Protein AF-A0A4Y2LP08-F1 (afdb_monomer_lite)

Structure (mmCIF, N/CA/C/O backbone):
data_AF-A0A4Y2LP08-F1
#
_entry.id   AF-A0A4Y2LP08-F1
#
loop_
_atom_site.group_PDB
_atom_site.id
_atom_site.type_symbol
_atom_site.label_atom_id
_atom_site.label_alt_id
_atom_site.label_comp_id
_atom_site.label_asym_id
_atom_site.label_entity_id
_atom_site.label_seq_id
_atom_site.pdbx_PDB_ins_code
_atom_site.Cartn_x
_atom_site.Cartn_y
_atom_site.Cartn_z
_atom_site.occupancy
_atom_site.B_iso_or_equiv
_atom_site.auth_seq_id
_atom_site.auth_comp_id
_atom_site.auth_asym_id
_atom_site.auth_atom_id
_atom_site.pdbx_PDB_model_num
ATOM 1 N N . MET A 1 1 ? 14.427 26.037 18.058 1.00 67.62 1 MET A N 1
ATOM 2 C CA . MET A 1 1 ? 13.953 25.146 16.974 1.00 67.62 1 MET A CA 1
ATOM 3 C C . MET A 1 1 ? 13.851 23.735 17.538 1.00 67.62 1 MET A C 1
ATOM 5 O O . MET A 1 1 ? 14.856 23.240 18.027 1.00 67.62 1 MET A O 1
ATOM 9 N N . GLY A 1 2 ? 12.651 23.149 17.597 1.00 80.88 2 GLY A N 1
ATOM 10 C CA . GLY A 1 2 ? 12.406 21.858 18.260 1.00 80.88 2 GLY A CA 1
ATOM 11 C C . GLY A 1 2 ? 12.434 20.676 17.289 1.00 80.88 2 GLY A C 1
ATOM 12 O O . GLY A 1 2 ? 12.035 20.813 16.135 1.00 80.88 2 GLY A O 1
ATOM 13 N N . LEU A 1 3 ? 12.906 19.518 17.752 1.00 82.44 3 LEU A N 1
ATOM 14 C CA . LEU A 1 3 ? 12.872 18.271 16.985 1.00 82.44 3 LEU A CA 1
ATOM 15 C C . LEU A 1 3 ? 11.457 17.676 17.017 1.00 82.44 3 LEU A C 1
ATOM 17 O O . LEU A 1 3 ? 10.874 17.503 18.086 1.00 82.44 3 LEU A O 1
ATOM 21 N N . CYS A 1 4 ? 10.913 17.324 15.850 1.00 82.50 4 CYS A N 1
ATOM 22 C CA . CYS A 1 4 ? 9.633 16.624 15.748 1.00 82.50 4 CYS A CA 1
ATOM 23 C C . CYS A 1 4 ? 9.852 15.111 15.776 1.00 82.50 4 CYS A C 1
ATOM 25 O O . CYS A 1 4 ? 10.620 14.576 14.971 1.00 82.50 4 CYS A O 1
ATOM 27 N N . SER A 1 5 ? 9.125 14.407 16.643 1.00 83.81 5 SER A N 1
ATOM 28 C CA . SER A 1 5 ? 9.103 12.94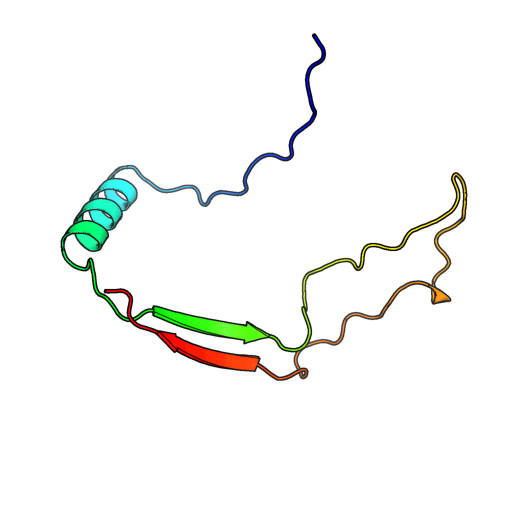5 16.606 1.00 83.81 5 SER A CA 1
ATOM 29 C C . SER A 1 5 ? 8.444 12.454 15.308 1.00 83.81 5 SER A C 1
ATOM 31 O O . SER A 1 5 ? 7.421 12.976 14.860 1.00 83.81 5 SER A O 1
ATOM 33 N N . ARG A 1 6 ? 9.053 11.451 14.666 1.00 85.12 6 ARG A N 1
ATOM 34 C CA . ARG A 1 6 ? 8.520 10.778 13.473 1.00 85.12 6 ARG A CA 1
ATOM 35 C C . ARG A 1 6 ? 8.619 9.272 13.661 1.00 85.12 6 ARG A C 1
ATOM 37 O O . ARG A 1 6 ? 9.572 8.777 14.256 1.00 85.12 6 ARG A O 1
ATOM 44 N N . ARG A 1 7 ? 7.637 8.534 13.140 1.00 87.06 7 ARG A N 1
ATOM 45 C CA . ARG A 1 7 ? 7.696 7.067 13.131 1.00 87.06 7 ARG A CA 1
ATOM 46 C C . ARG A 1 7 ? 8.694 6.603 12.061 1.00 87.06 7 ARG A C 1
ATOM 48 O O . ARG A 1 7 ? 8.646 7.141 10.954 1.00 87.06 7 ARG A O 1
ATOM 55 N N . PRO A 1 8 ? 9.557 5.611 12.347 1.00 84.12 8 PRO A N 1
ATOM 56 C CA . PRO A 1 8 ? 10.424 5.024 11.333 1.00 84.12 8 PRO A CA 1
ATOM 57 C C . PRO A 1 8 ? 9.588 4.382 10.223 1.00 84.12 8 PRO A C 1
ATOM 59 O O . PRO A 1 8 ? 8.565 3.746 10.495 1.00 84.12 8 PRO A O 1
ATOM 62 N N . THR A 1 9 ? 10.035 4.515 8.976 1.00 84.69 9 THR A N 1
ATOM 63 C CA . THR A 1 9 ? 9.388 3.828 7.851 1.00 84.69 9 THR A CA 1
ATOM 64 C C . THR A 1 9 ? 9.704 2.337 7.928 1.00 84.69 9 THR A C 1
ATOM 66 O O . THR A 1 9 ? 10.867 1.953 8.048 1.00 84.69 9 THR A O 1
ATOM 69 N N . ARG A 1 10 ? 8.677 1.485 7.848 1.00 85.69 10 ARG A N 1
ATOM 70 C CA . ARG A 1 10 ? 8.847 0.028 7.778 1.00 85.69 10 ARG A CA 1
ATOM 71 C C . AR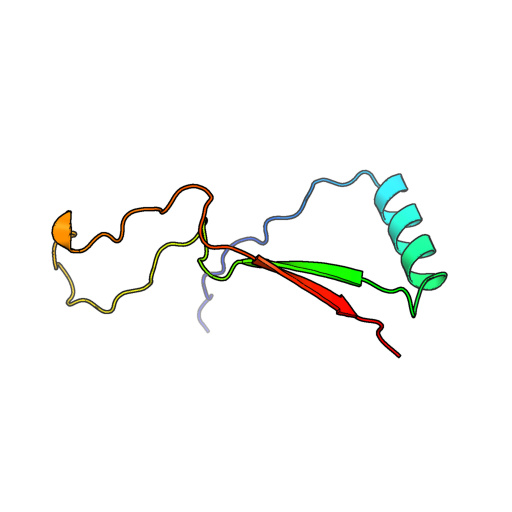G A 1 10 ? 9.177 -0.355 6.339 1.00 85.69 10 ARG A C 1
ATOM 73 O O . ARG A 1 10 ? 8.309 -0.274 5.477 1.00 85.69 10 ARG A O 1
ATOM 80 N N . VAL A 1 11 ? 10.423 -0.745 6.084 1.00 84.88 11 VAL A N 1
ATOM 81 C CA . VAL A 1 11 ? 10.892 -1.146 4.751 1.00 84.88 11 VAL A CA 1
ATOM 82 C C . VAL A 1 11 ? 11.366 -2.601 4.761 1.00 84.88 11 VAL A C 1
ATOM 84 O O . VAL A 1 11 ? 12.036 -3.004 5.713 1.00 84.88 11 VAL A O 1
ATOM 87 N N . PRO A 1 12 ? 11.057 -3.398 3.722 1.00 86.00 12 PRO A N 1
ATOM 88 C CA . PRO A 1 12 ? 11.652 -4.717 3.565 1.00 86.00 12 PRO A CA 1
ATOM 89 C C . PRO A 1 12 ? 13.173 -4.608 3.434 1.00 86.00 12 PRO A C 1
ATOM 91 O O . PRO A 1 12 ? 13.687 -3.748 2.710 1.00 86.00 12 PRO A O 1
ATOM 94 N N . LEU A 1 13 ? 13.900 -5.502 4.101 1.00 89.00 13 LEU A N 1
ATOM 95 C CA . LEU A 1 13 ? 15.340 -5.628 3.906 1.00 89.00 13 LEU A CA 1
ATOM 96 C C . LEU A 1 13 ? 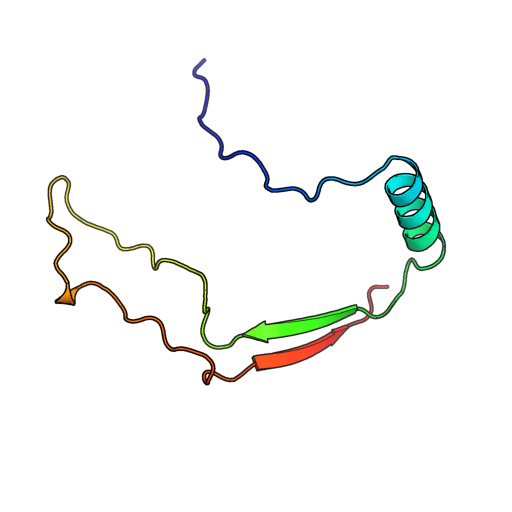15.588 -6.279 2.541 1.00 89.00 13 LEU A C 1
ATOM 98 O O . LEU A 1 13 ? 15.211 -7.424 2.311 1.00 89.00 13 LEU A O 1
ATOM 102 N N . LEU A 1 14 ? 16.192 -5.526 1.620 1.00 89.19 14 LEU A N 1
ATOM 103 C CA . LEU A 1 14 ? 16.487 -5.988 0.264 1.00 89.19 14 LEU A CA 1
ATOM 104 C C . LEU A 1 14 ? 18.004 -6.072 0.039 1.00 89.19 14 LEU A C 1
ATOM 106 O O . LEU A 1 14 ? 18.691 -5.065 0.248 1.00 89.19 14 LEU A O 1
ATOM 110 N N . PRO A 1 15 ? 18.521 -7.215 -0.453 1.00 92.88 15 PRO A N 1
ATOM 111 C CA . PRO A 1 15 ? 19.890 -7.326 -0.949 1.00 92.88 15 PRO A CA 1
ATOM 112 C C . PRO A 1 15 ? 20.185 -6.323 -2.076 1.00 92.88 15 PRO A C 1
ATOM 114 O O . PRO A 1 15 ? 19.286 -5.914 -2.818 1.00 92.88 15 PRO A O 1
ATOM 117 N N . LYS A 1 16 ? 21.460 -5.939 -2.246 1.00 92.75 16 LYS A N 1
ATOM 118 C CA . LYS A 1 16 ? 21.876 -4.953 -3.266 1.00 92.75 16 LYS A CA 1
ATOM 119 C C . LYS A 1 16 ? 21.485 -5.370 -4.693 1.00 92.75 16 LYS A C 1
ATOM 121 O O . LYS A 1 16 ? 20.993 -4.526 -5.438 1.00 92.75 16 LYS A O 1
ATOM 126 N N . CYS A 1 17 ? 21.623 -6.651 -5.040 1.00 94.38 17 CYS A N 1
ATOM 127 C CA . CYS A 1 17 ? 21.226 -7.185 -6.347 1.00 94.38 17 CYS A CA 1
ATOM 128 C C . CYS A 1 17 ? 19.725 -6.986 -6.619 1.00 94.38 17 CYS A C 1
ATOM 130 O O . CYS A 1 17 ? 19.348 -6.488 -7.674 1.00 94.38 17 CYS A O 1
ATOM 132 N N . HIS A 1 18 ? 18.860 -7.259 -5.637 1.00 92.19 18 HIS A N 1
ATOM 133 C CA . HIS A 1 18 ? 17.415 -7.057 -5.776 1.00 92.19 18 HIS A CA 1
ATOM 134 C C . HIS A 1 18 ? 17.047 -5.583 -5.964 1.00 92.19 18 HIS A C 1
ATOM 136 O O . HIS A 1 18 ? 16.112 -5.276 -6.700 1.00 92.19 18 HIS A O 1
ATOM 142 N N . ARG A 1 19 ? 17.775 -4.657 -5.326 1.00 91.38 19 ARG A N 1
ATOM 143 C CA . ARG A 1 19 ? 17.567 -3.215 -5.541 1.00 91.38 19 ARG A CA 1
ATOM 144 C C . ARG A 1 19 ? 17.889 -2.807 -6.979 1.00 91.38 19 ARG A C 1
ATOM 146 O O . ARG A 1 19 ? 17.112 -2.067 -7.573 1.00 91.38 19 ARG A O 1
ATOM 153 N N . GLN A 1 20 ? 19.002 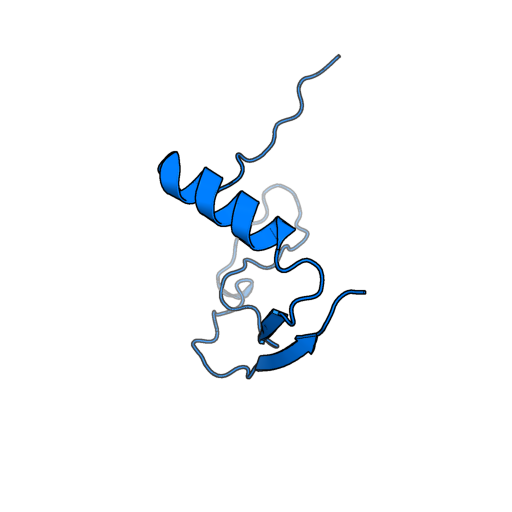-3.297 -7.526 1.00 95.06 20 GLN A N 1
ATOM 154 C CA . GLN A 1 20 ? 19.417 -3.011 -8.903 1.00 95.06 20 GLN A CA 1
ATOM 155 C C . GLN A 1 20 ? 18.434 -3.596 -9.919 1.00 95.06 20 GLN A C 1
ATOM 157 O O . GLN A 1 20 ? 17.965 -2.868 -10.789 1.00 95.06 20 GLN A O 1
ATOM 162 N N . LEU A 1 21 ? 18.050 -4.864 -9.746 1.00 95.00 21 LEU A N 1
ATOM 163 C CA . LEU A 1 21 ? 17.087 -5.533 -10.623 1.00 95.00 21 LEU A CA 1
ATOM 164 C C . LEU A 1 21 ? 15.721 -4.838 -10.608 1.00 95.00 21 LEU A C 1
ATOM 166 O O . LEU A 1 21 ? 15.153 -4.587 -11.664 1.00 95.00 21 LEU A O 1
ATOM 170 N N . ARG A 1 22 ? 15.212 -4.444 -9.431 1.00 90.94 22 ARG A N 1
ATOM 171 C CA . ARG A 1 22 ? 13.950 -3.686 -9.340 1.00 90.94 22 ARG A CA 1
ATOM 172 C C . ARG A 1 22 ? 14.040 -2.322 -10.020 1.00 90.94 22 ARG A C 1
ATOM 174 O O . ARG A 1 22 ? 13.078 -1.909 -10.655 1.00 90.94 22 ARG A O 1
ATOM 181 N N . LEU A 1 23 ? 15.170 -1.623 -9.894 1.00 91.50 23 LEU A N 1
ATOM 182 C CA . LEU A 1 23 ? 15.359 -0.327 -10.547 1.00 91.50 23 LEU A CA 1
ATOM 183 C C . LEU A 1 23 ? 15.393 -0.464 -12.072 1.00 91.50 23 LEU A C 1
ATOM 185 O O . LEU A 1 23 ? 14.790 0.352 -12.763 1.00 91.50 23 LEU A O 1
ATOM 189 N N . GLN A 1 24 ? 16.088 -1.479 -12.586 1.00 94.69 24 GLN A N 1
ATOM 190 C CA . GLN A 1 24 ? 16.108 -1.776 -14.015 1.00 94.69 24 GLN A CA 1
ATOM 191 C C . GLN A 1 24 ? 14.701 -2.107 -14.520 1.00 94.69 24 GLN A C 1
ATOM 193 O O . GLN A 1 24 ? 14.232 -1.488 -15.470 1.00 94.69 24 GLN A O 1
ATOM 198 N N . TRP A 1 25 ? 13.995 -2.988 -13.813 1.00 91.69 25 TRP A N 1
ATOM 199 C CA . TRP A 1 25 ? 12.647 -3.400 -14.183 1.00 91.69 25 TRP A CA 1
ATOM 200 C C . TRP A 1 25 ? 11.677 -2.213 -14.274 1.00 91.69 25 TRP A C 1
ATOM 202 O O . TRP A 1 25 ? 10.977 -2.076 -15.271 1.00 91.69 25 TRP A O 1
ATOM 212 N N . VAL A 1 26 ? 11.699 -1.300 -13.292 1.00 88.56 26 VAL A N 1
ATOM 213 C CA . VAL A 1 26 ? 10.857 -0.085 -13.288 1.00 88.56 26 VAL A CA 1
ATOM 214 C C . VAL A 1 26 ? 11.181 0.856 -14.454 1.00 88.56 26 VAL A C 1
ATOM 216 O O . VAL A 1 26 ? 10.290 1.535 -14.954 1.00 88.56 26 VAL A O 1
ATOM 219 N N . ARG A 1 27 ? 12.443 0.920 -14.895 1.00 89.00 27 ARG A N 1
ATOM 220 C CA . ARG A 1 27 ? 12.838 1.748 -16.046 1.00 89.00 27 ARG A CA 1
ATOM 221 C C . ARG A 1 27 ? 12.329 1.177 -17.366 1.00 89.00 27 ARG A C 1
ATOM 223 O O . ARG A 1 27 ? 11.925 1.948 -18.227 1.00 89.00 27 ARG A O 1
ATOM 230 N N . GLU A 1 28 ? 12.364 -0.144 -17.513 1.00 91.44 28 GLU A N 1
ATOM 231 C CA . GLU A 1 28 ? 11.882 -0.853 -18.706 1.00 91.44 28 GLU A CA 1
ATOM 232 C C . GLU A 1 28 ? 10.347 -0.879 -18.772 1.00 91.44 28 GLU A C 1
ATOM 234 O O . GLU A 1 28 ? 9.766 -0.772 -19.846 1.00 91.44 28 GLU A O 1
ATOM 239 N N . HIS A 1 29 ? 9.687 -0.963 -17.617 1.00 85.88 29 HIS A N 1
ATOM 240 C CA . HIS A 1 29 ? 8.240 -1.115 -17.491 1.00 85.88 29 HIS A CA 1
ATOM 241 C C . HIS A 1 29 ? 7.609 0.161 -16.925 1.00 85.88 29 HIS A C 1
ATOM 243 O O . HIS A 1 29 ? 6.979 0.131 -15.874 1.00 85.88 29 HIS A O 1
ATOM 249 N N . ARG A 1 30 ? 7.803 1.306 -17.590 1.00 79.38 30 ARG A N 1
ATOM 250 C CA . ARG A 1 30 ? 7.294 2.601 -17.101 1.00 79.38 30 ARG A CA 1
ATOM 251 C C . ARG A 1 30 ? 5.759 2.671 -17.075 1.00 79.38 30 ARG A C 1
ATOM 253 O O . ARG A 1 30 ? 5.208 3.183 -16.105 1.00 79.38 30 ARG A O 1
ATOM 260 N N . ASP A 1 31 ? 5.104 2.064 -18.065 1.00 81.94 31 ASP A N 1
ATOM 261 C CA . ASP A 1 31 ? 3.649 2.166 -18.293 1.00 81.94 31 ASP A CA 1
ATOM 262 C C . ASP A 1 31 ? 2.900 0.865 -17.947 1.00 81.94 31 ASP A C 1
ATOM 264 O O . ASP A 1 31 ? 1.855 0.528 -18.507 1.00 81.94 31 ASP A O 1
ATOM 268 N N . TRP A 1 32 ? 3.461 0.071 -17.035 1.00 80.50 32 TRP A N 1
ATOM 269 C CA . TRP A 1 32 ? 2.881 -1.211 -16.651 1.00 80.50 32 TRP A CA 1
ATOM 270 C C . TRP A 1 32 ? 1.533 -1.068 -15.931 1.00 80.50 32 TRP A C 1
ATOM 272 O O . TRP A 1 32 ? 1.254 -0.092 -15.231 1.00 80.50 32 TRP A O 1
ATOM 282 N N . THR A 1 33 ? 0.685 -2.085 -16.095 1.00 77.81 33 THR A N 1
ATOM 283 C CA . THR A 1 33 ? -0.604 -2.165 -15.400 1.00 77.81 33 THR A CA 1
ATOM 284 C C . THR A 1 33 ? -0.381 -2.702 -13.993 1.00 77.81 33 THR A C 1
ATOM 286 O O . THR A 1 33 ? 0.158 -3.796 -13.836 1.00 77.81 33 THR A O 1
ATOM 289 N N . MET A 1 34 ? -0.815 -1.964 -12.972 1.00 82.38 34 MET A N 1
ATOM 290 C CA . MET A 1 34 ? -0.804 -2.453 -11.597 1.00 82.38 34 MET A CA 1
ATOM 291 C C . MET A 1 34 ? -2.189 -2.979 -11.224 1.00 82.38 34 MET A C 1
ATOM 293 O O . MET A 1 34 ? -3.197 -2.289 -11.397 1.00 82.38 34 MET A O 1
ATOM 297 N N . GLU A 1 35 ? -2.218 -4.192 -10.680 1.00 87.12 35 GLU A N 1
ATOM 298 C CA . GLU A 1 35 ? -3.398 -4.761 -10.042 1.00 87.12 35 GLU A CA 1
ATOM 299 C C . GLU A 1 35 ? -3.309 -4.512 -8.535 1.00 87.12 35 GLU A C 1
ATOM 301 O O . GLU A 1 35 ? -2.309 -4.838 -7.888 1.00 87.12 35 GLU A O 1
ATOM 306 N N . SER A 1 36 ? -4.339 -3.900 -7.958 1.00 84.88 36 SER A N 1
ATOM 307 C CA . SER A 1 36 ? -4.409 -3.686 -6.515 1.00 84.88 36 SER A CA 1
ATOM 308 C C . SER A 1 36 ? -5.787 -4.027 -5.968 1.00 84.88 36 SER A C 1
ATOM 310 O O . SER A 1 36 ? -6.819 -3.771 -6.585 1.00 84.88 36 SER A O 1
ATOM 312 N N . ARG A 1 37 ? -5.805 -4.631 -4.775 1.00 84.69 37 ARG A N 1
ATOM 313 C CA . ARG A 1 37 ? -7.036 -4.936 -4.046 1.00 84.69 37 ARG A CA 1
ATOM 314 C C . ARG A 1 37 ? -7.232 -3.915 -2.932 1.00 84.69 37 ARG A C 1
ATOM 316 O O . ARG A 1 37 ? -6.410 -3.820 -2.024 1.00 84.69 37 ARG A O 1
ATOM 323 N N . PHE A 1 38 ? -8.351 -3.206 -2.976 1.00 83.88 38 PHE A N 1
ATOM 324 C CA . PHE A 1 38 ? -8.802 -2.329 -1.901 1.00 83.88 38 PHE A CA 1
ATOM 325 C C . PHE A 1 38 ? -9.845 -3.057 -1.061 1.00 83.88 38 PHE A C 1
ATOM 327 O O . PHE A 1 38 ? -10.817 -3.585 -1.592 1.00 83.88 38 PHE A O 1
ATOM 334 N N . LEU A 1 39 ? -9.644 -3.106 0.253 1.00 84.50 39 LEU A N 1
ATOM 335 C CA . LEU A 1 39 ? -10.600 -3.718 1.174 1.00 84.50 39 LEU A CA 1
ATOM 336 C C . LEU A 1 39 ? -11.660 -2.684 1.566 1.00 84.50 39 LEU A C 1
ATOM 338 O O . LEU A 1 39 ? -11.306 -1.555 1.903 1.00 84.50 39 LEU A O 1
ATOM 342 N N . ILE A 1 40 ? -12.939 -3.069 1.540 1.00 80.00 40 ILE A N 1
ATOM 343 C CA . ILE A 1 40 ? -14.054 -2.184 1.933 1.00 80.00 40 ILE A CA 1
ATOM 344 C C . ILE A 1 40 ? -14.024 -1.951 3.448 1.00 80.00 40 ILE A C 1
ATOM 346 O O . ILE A 1 40 ? -14.203 -0.831 3.921 1.00 80.00 40 ILE A O 1
ATOM 350 N N . HIS A 1 41 ? -13.712 -3.000 4.210 1.00 75.75 41 HIS A N 1
ATOM 351 C CA . HIS A 1 41 ? -13.443 -2.909 5.639 1.00 75.75 41 HIS A CA 1
ATOM 352 C C . HIS A 1 41 ? -11.950 -3.108 5.888 1.00 75.75 41 HIS A C 1
ATOM 354 O O . HIS A 1 41 ? -11.371 -4.129 5.512 1.00 75.75 41 HIS A O 1
ATOM 360 N N . HIS A 1 42 ? -11.312 -2.111 6.499 1.00 70.94 42 HIS A N 1
ATOM 361 C CA . HIS A 1 42 ? -9.893 -2.174 6.813 1.00 70.94 42 HIS A CA 1
ATOM 362 C C . HIS A 1 42 ? -9.653 -3.166 7.955 1.00 70.94 42 HIS A C 1
ATOM 364 O O . HIS A 1 42 ? -10.146 -2.982 9.064 1.00 70.94 42 HIS A O 1
ATOM 370 N N . VAL A 1 43 ? -8.898 -4.216 7.651 1.00 69.19 43 VAL A N 1
ATOM 371 C CA . VAL A 1 43 ? -8.642 -5.342 8.554 1.00 69.19 43 VAL A CA 1
ATOM 372 C C . VAL A 1 43 ? -7.594 -4.947 9.609 1.00 69.19 43 VAL A C 1
ATOM 374 O O . VAL A 1 43 ? -7.793 -5.164 10.793 1.00 69.19 43 VAL A O 1
ATOM 377 N N . ASP A 1 44 ? -6.549 -4.200 9.245 1.00 66.44 44 ASP A N 1
ATOM 378 C CA . ASP A 1 44 ? -5.355 -4.065 10.101 1.00 66.44 44 ASP A CA 1
ATOM 379 C C . ASP A 1 44 ? -5.170 -2.709 10.816 1.00 66.44 44 ASP A C 1
ATOM 381 O O . ASP A 1 44 ? -4.049 -2.332 11.176 1.00 66.44 44 ASP A O 1
ATOM 385 N N . GLY A 1 45 ? -6.239 -1.941 11.054 1.00 66.44 45 GLY A N 1
ATOM 386 C CA . GLY A 1 45 ? -6.109 -0.572 11.572 1.00 66.44 45 GLY A CA 1
ATOM 387 C C . GLY A 1 45 ? -6.945 -0.275 12.799 1.00 66.44 45 GLY A C 1
ATOM 388 O O . GLY A 1 45 ? -8.115 -0.628 12.902 1.00 66.44 45 GLY A O 1
ATOM 389 N N . ARG A 1 46 ? -6.334 0.458 13.732 1.00 72.56 46 ARG A N 1
ATOM 390 C CA . ARG A 1 46 ? -7.039 1.036 14.878 1.00 72.56 46 ARG A CA 1
ATOM 391 C C . ARG A 1 46 ? -7.764 2.300 14.432 1.00 72.56 46 ARG A C 1
ATOM 393 O O . ARG A 1 46 ? -7.124 3.220 13.915 1.00 72.56 46 ARG A O 1
ATOM 400 N N . ALA A 1 47 ? -9.068 2.369 14.686 1.00 74.00 47 ALA A N 1
ATOM 401 C CA . ALA A 1 47 ? -9.822 3.606 14.544 1.00 74.00 47 ALA A CA 1
ATOM 402 C C . ALA A 1 47 ? -9.249 4.673 15.493 1.00 74.00 47 ALA A C 1
ATOM 404 O O . ALA A 1 47 ? -8.991 4.405 16.669 1.00 74.00 47 ALA A O 1
ATOM 405 N N . ARG A 1 48 ? -9.015 5.886 14.980 1.00 79.19 48 ARG A N 1
ATOM 406 C CA . ARG A 1 48 ? -8.653 7.035 15.819 1.00 79.19 48 ARG A CA 1
ATOM 407 C C . ARG A 1 48 ? -9.939 7.657 16.347 1.00 79.19 48 ARG A C 1
ATOM 409 O O . ARG A 1 48 ? -10.817 7.983 15.558 1.00 79.19 48 ARG A O 1
ATOM 416 N N . VAL A 1 49 ? -10.027 7.830 17.660 1.00 78.50 49 VAL A N 1
ATOM 417 C CA . VAL A 1 49 ? -11.182 8.431 18.337 1.00 78.50 49 VAL A CA 1
ATOM 418 C C . VAL A 1 49 ? -10.677 9.598 19.180 1.00 78.50 49 VAL A C 1
ATOM 420 O O . VAL A 1 49 ? -9.669 9.454 19.873 1.00 78.50 49 VAL A O 1
ATOM 423 N N . LEU A 1 50 ? -11.344 10.750 19.091 1.00 84.44 50 LEU A N 1
ATOM 424 C CA . LEU A 1 50 ? -11.070 11.895 19.960 1.00 84.44 50 LEU A CA 1
ATOM 425 C C . LEU A 1 50 ? -11.617 11.603 21.361 1.00 84.44 50 LEU A C 1
ATOM 427 O O . LEU A 1 50 ? -12.735 11.111 21.485 1.00 84.44 50 LEU A O 1
ATOM 431 N N . ARG A 1 51 ? -10.823 11.884 22.395 1.00 83.19 51 ARG A N 1
ATOM 432 C CA . ARG A 1 51 ? -11.156 11.617 23.799 1.00 83.19 51 ARG A CA 1
ATOM 433 C C . ARG A 1 51 ? -10.617 12.711 24.697 1.00 83.19 51 ARG A C 1
ATOM 435 O O . ARG A 1 51 ? -9.654 13.390 24.328 1.00 83.19 51 ARG A O 1
ATOM 442 N N . LEU A 1 52 ? -11.210 12.846 25.876 1.00 90.88 52 LEU A N 1
ATOM 443 C CA . LEU A 1 52 ? -10.685 13.744 26.895 1.00 90.88 52 LEU A CA 1
ATOM 444 C C . LEU A 1 52 ? -9.405 13.153 27.523 1.00 90.88 52 LEU A C 1
ATOM 446 O O . LEU A 1 52 ? -9.258 11.928 27.606 1.00 90.88 52 LEU A O 1
ATOM 450 N N . PRO A 1 53 ? -8.450 13.991 27.969 1.00 87.88 53 PRO A N 1
ATOM 451 C CA . PRO A 1 53 ? -7.271 13.514 28.687 1.00 87.88 53 PRO A CA 1
ATOM 452 C C . PRO A 1 53 ? -7.668 12.700 29.930 1.00 87.88 53 PRO A C 1
ATOM 454 O O . PRO A 1 53 ? -8.448 13.169 30.753 1.00 87.88 53 PRO A O 1
ATOM 457 N N . GLY A 1 54 ? -7.128 11.486 30.071 1.00 86.50 54 GLY A N 1
ATOM 458 C CA . GLY A 1 54 ? -7.401 10.601 31.215 1.00 86.50 54 GLY A CA 1
ATOM 459 C C . GLY A 1 54 ? -8.643 9.712 31.082 1.00 86.50 54 GLY A C 1
ATOM 460 O O . GLY A 1 54 ? -8.907 8.907 31.970 1.00 86.50 54 GLY A O 1
ATOM 461 N N . GLU A 1 55 ? -9.386 9.805 29.979 1.00 88.44 55 GLU A N 1
ATOM 462 C CA . GLU A 1 55 ? -10.555 8.960 29.735 1.00 88.44 55 GLU A CA 1
ATOM 463 C C . GLU A 1 55 ? -10.157 7.491 29.492 1.00 88.44 55 GLU A C 1
ATOM 465 O O . GLU A 1 55 ? -9.326 7.179 28.631 1.00 88.44 55 GLU A O 1
ATOM 470 N N . GLN A 1 56 ? -10.756 6.567 30.251 1.00 83.38 56 GLN A N 1
ATOM 471 C CA . GLN A 1 56 ? -10.418 5.145 30.191 1.00 83.38 56 GLN A CA 1
ATOM 472 C C . GLN A 1 56 ? -10.867 4.499 28.866 1.00 83.38 56 GLN A C 1
ATOM 474 O O . GLN A 1 56 ? -11.934 4.780 28.317 1.00 83.38 56 GLN A O 1
ATOM 479 N N . LEU A 1 57 ? -10.053 3.578 28.341 1.00 79.94 57 LEU A N 1
ATOM 480 C CA . LEU A 1 57 ? -10.427 2.723 27.213 1.00 79.94 57 LEU A CA 1
ATOM 481 C C . LEU A 1 57 ? -11.406 1.639 27.674 1.00 79.94 57 LEU A C 1
ATOM 483 O O . LEU A 1 57 ? -10.988 0.575 28.122 1.00 79.94 57 LEU A O 1
ATOM 487 N N . LEU A 1 58 ? -12.708 1.910 27.556 1.00 80.62 58 LEU A N 1
ATOM 488 C CA . LEU A 1 58 ? -13.740 0.907 27.804 1.00 80.62 58 LEU A CA 1
ATOM 489 C C . LEU A 1 58 ? -13.787 -0.131 26.663 1.00 80.62 58 LEU A C 1
ATOM 491 O O . LEU A 1 58 ? -13.710 0.252 25.488 1.00 80.62 58 LEU A O 1
ATOM 495 N N . PRO A 1 59 ? -13.967 -1.432 26.968 1.00 73.31 59 PRO A N 1
ATOM 496 C CA . PRO A 1 59 ? -14.126 -2.481 25.957 1.00 73.31 59 PRO A CA 1
ATOM 497 C C . PRO A 1 59 ? -15.283 -2.219 24.983 1.00 73.31 59 PRO A C 1
ATOM 499 O O . PRO A 1 59 ? -15.149 -2.487 23.794 1.00 73.31 59 PRO A O 1
ATOM 502 N N . SER A 1 60 ? -16.378 -1.609 25.453 1.00 72.69 60 SER A N 1
ATOM 503 C CA . SER A 1 60 ? -17.523 -1.203 24.621 1.00 72.69 60 SER A CA 1
ATOM 504 C C . SER A 1 60 ? -17.173 -0.151 23.564 1.00 72.69 60 SER A C 1
ATOM 506 O O . SER A 1 60 ? -17.828 -0.070 22.531 1.00 72.69 60 SER A O 1
ATOM 508 N N . SER A 1 61 ? -16.125 0.643 23.793 1.00 70.62 61 SER A N 1
ATOM 509 C CA . SER A 1 61 ? -15.633 1.648 22.848 1.00 70.62 61 SER A CA 1
ATOM 510 C C . SER A 1 61 ? -14.632 1.081 21.834 1.00 70.62 61 SER A C 1
ATOM 512 O O . SER A 1 61 ? -14.030 1.849 21.080 1.00 70.62 61 SER A O 1
ATOM 514 N N . THR A 1 62 ? -14.396 -0.236 21.843 1.00 70.62 62 THR A N 1
ATOM 515 C CA . THR A 1 62 ? -13.468 -0.911 20.930 1.00 70.62 62 THR A CA 1
ATOM 516 C C . THR A 1 62 ? -14.255 -1.592 19.820 1.00 70.62 62 THR A C 1
ATOM 518 O O . THR A 1 62 ? -15.009 -2.528 20.068 1.00 70.62 62 THR A O 1
ATOM 521 N N . ALA A 1 63 ? -14.072 -1.140 18.579 1.00 71.56 63 ALA A N 1
ATOM 522 C CA . ALA A 1 63 ? -14.637 -1.831 17.429 1.00 71.56 63 ALA A CA 1
ATOM 523 C C . ALA A 1 63 ? -13.945 -3.193 17.257 1.00 71.56 63 ALA A C 1
ATOM 525 O O . ALA A 1 63 ? -12.715 -3.266 17.189 1.00 71.56 63 ALA A O 1
ATOM 526 N N . GLY A 1 64 ? -14.740 -4.263 17.207 1.00 68.56 64 GLY A N 1
ATOM 527 C CA . GLY A 1 64 ? -14.247 -5.610 16.947 1.00 68.56 64 GLY A CA 1
ATOM 528 C C . GLY A 1 64 ? -13.628 -5.718 15.554 1.00 68.56 64 GLY A C 1
ATOM 529 O O . GLY A 1 64 ? -14.104 -5.120 14.588 1.00 68.56 64 GLY A O 1
ATOM 530 N N . HIS A 1 65 ? -12.561 -6.501 15.446 1.00 68.81 65 HIS A N 1
ATOM 531 C CA . HIS A 1 65 ? -11.958 -6.831 14.165 1.00 68.81 65 HIS A CA 1
ATOM 532 C C . HIS A 1 65 ? -12.852 -7.837 13.428 1.00 68.81 65 HIS A C 1
ATOM 534 O O . HIS A 1 65 ? -13.011 -8.971 13.878 1.00 68.81 65 HIS A O 1
ATOM 540 N N . THR A 1 66 ? -13.422 -7.453 12.284 1.00 63.09 66 THR A N 1
ATOM 541 C CA . THR A 1 66 ? -14.158 -8.406 11.439 1.00 63.09 66 THR A CA 1
ATOM 542 C C . THR A 1 66 ? -13.147 -9.228 10.645 1.00 63.09 66 THR A C 1
ATOM 544 O O . THR A 1 66 ? -12.513 -8.723 9.719 1.00 63.09 66 THR A O 1
ATOM 547 N N . GLN A 1 67 ? -12.950 -10.490 11.031 1.00 62.34 67 GLN A N 1
ATOM 548 C CA . GLN A 1 67 ? -12.069 -11.396 10.301 1.00 62.34 67 GLN A CA 1
ATOM 549 C C . GLN A 1 67 ? -12.689 -11.735 8.941 1.00 62.34 67 GLN A C 1
ATOM 551 O O . GLN A 1 67 ? -13.812 -12.220 8.883 1.00 62.34 67 GLN A O 1
ATOM 556 N N . ALA A 1 68 ? -11.931 -11.444 7.877 1.00 60.91 68 ALA A N 1
ATOM 557 C CA . ALA A 1 68 ? -12.090 -11.918 6.500 1.00 60.91 68 ALA A CA 1
ATOM 558 C C . ALA A 1 68 ? -13.547 -12.155 6.045 1.00 60.91 68 ALA A C 1
ATOM 560 O O . ALA A 1 68 ? -14.063 -13.265 6.100 1.00 60.91 68 ALA A O 1
ATOM 561 N N . GLY A 1 69 ? -14.186 -11.099 5.540 1.00 60.88 69 GLY A N 1
ATOM 562 C CA . GLY A 1 69 ? -15.546 -11.184 4.989 1.00 60.88 69 GLY A CA 1
ATOM 563 C C . GLY A 1 69 ? -16.087 -9.876 4.411 1.00 60.88 69 GLY A C 1
ATOM 564 O O . GLY A 1 69 ? -17.045 -9.894 3.651 1.00 60.88 69 GLY A O 1
ATOM 565 N N . GLY A 1 70 ? -15.442 -8.741 4.698 1.00 68.12 70 GLY A N 1
ATOM 566 C CA . GLY A 1 70 ? -15.910 -7.412 4.289 1.00 68.12 70 GLY A CA 1
ATOM 567 C C . GLY A 1 70 ? -15.855 -7.099 2.789 1.00 68.12 70 GLY A C 1
ATOM 568 O O . GLY A 1 70 ? -16.145 -5.970 2.420 1.00 68.12 70 GLY A O 1
ATOM 569 N N . GLY A 1 71 ? -15.471 -8.049 1.932 1.00 78.06 71 GLY A N 1
AT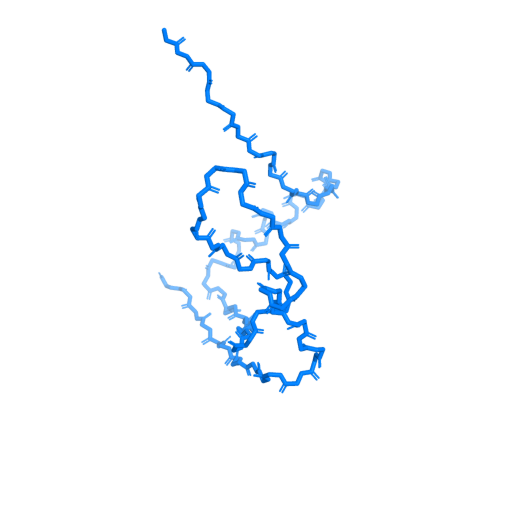OM 570 C CA . GLY A 1 71 ? -15.314 -7.819 0.496 1.00 78.06 71 GLY A CA 1
ATOM 571 C C . GLY A 1 71 ? -14.137 -6.898 0.142 1.00 78.06 71 GLY A C 1
ATOM 572 O O . GLY A 1 71 ? -13.555 -6.197 0.975 1.00 78.06 71 GLY A O 1
ATOM 573 N N . GLY A 1 72 ? -13.745 -6.919 -1.127 1.00 82.88 72 GLY A N 1
ATOM 574 C CA . GLY A 1 72 ? -12.690 -6.060 -1.647 1.00 82.88 72 GLY A CA 1
ATOM 575 C C . GLY A 1 72 ? -12.887 -5.796 -3.129 1.00 82.88 72 GLY A C 1
ATOM 576 O O . GLY A 1 72 ? -13.369 -6.659 -3.858 1.00 82.88 72 GLY A O 1
ATOM 577 N N . ILE A 1 73 ? -12.518 -4.597 -3.559 1.00 86.62 73 ILE A N 1
ATOM 578 C CA . ILE A 1 73 ? -12.577 -4.168 -4.951 1.00 86.62 73 ILE A CA 1
ATOM 579 C C . ILE A 1 73 ? -11.209 -4.432 -5.572 1.00 86.62 73 ILE A C 1
ATOM 581 O O . ILE A 1 73 ? -10.181 -4.016 -5.034 1.00 86.62 73 ILE A O 1
ATOM 585 N N . MET A 1 74 ? -11.202 -5.138 -6.697 1.00 90.62 74 MET A N 1
ATOM 586 C CA . MET A 1 74 ? -10.010 -5.373 -7.502 1.00 90.62 74 MET A CA 1
ATOM 587 C C . MET A 1 74 ? -9.929 -4.285 -8.571 1.00 90.62 74 MET A C 1
ATOM 589 O O . MET A 1 74 ? -10.850 -4.133 -9.370 1.00 90.62 74 MET A O 1
ATOM 593 N N . LEU A 1 75 ? -8.856 -3.499 -8.549 1.00 86.38 75 LEU A N 1
ATOM 594 C CA . LEU A 1 75 ? -8.615 -2.424 -9.499 1.00 86.38 75 LEU A CA 1
ATOM 595 C C . LEU A 1 75 ? -7.488 -2.812 -10.449 1.00 86.38 75 LEU A C 1
ATOM 597 O O . LEU A 1 75 ? -6.411 -3.216 -10.014 1.00 86.38 75 LEU A O 1
ATOM 601 N N . TRP A 1 76 ? -7.735 -2.581 -11.734 1.00 87.38 76 TRP A N 1
ATOM 602 C CA . TRP A 1 76 ? -6.752 -2.662 -12.803 1.00 87.38 76 TRP A CA 1
ATOM 603 C C . TRP A 1 76 ? -6.520 -1.245 -13.313 1.00 87.38 76 TRP A C 1
ATOM 605 O O . TRP A 1 76 ? -7.459 -0.601 -13.786 1.00 87.38 76 TRP A O 1
ATOM 615 N N . LYS A 1 77 ? -5.300 -0.721 -13.165 1.00 78.62 77 LYS A N 1
ATOM 616 C CA . LYS A 1 77 ? -4.972 0.636 -13.615 1.00 78.62 77 LYS A CA 1
ATOM 617 C C . LYS A 1 77 ? -3.623 0.675 -14.319 1.00 78.62 77 LYS A C 1
ATOM 619 O O . LYS A 1 77 ? -2.642 0.128 -13.822 1.00 78.62 77 LYS A O 1
ATOM 624 N N . THR A 1 78 ? -3.581 1.374 -15.444 1.00 78.62 78 THR A N 1
ATOM 625 C CA . THR A 1 78 ? -2.357 1.787 -16.133 1.00 78.62 78 THR A CA 1
ATOM 626 C C . THR A 1 78 ? -2.032 3.237 -15.784 1.00 78.62 78 THR A C 1
ATOM 628 O O . THR A 1 78 ? -2.928 4.052 -15.540 1.00 78.62 78 THR A O 1
ATOM 631 N N . PHE A 1 79 ? -0.745 3.562 -15.729 1.00 70.12 79 PHE A N 1
ATOM 632 C CA . PHE A 1 79 ? -0.266 4.942 -15.667 1.00 70.12 79 PHE A CA 1
ATOM 633 C C . PHE A 1 79 ? 0.329 5.291 -17.039 1.00 70.12 79 PHE A C 1
ATOM 635 O O . PHE A 1 79 ? 0.975 4.436 -17.637 1.00 70.12 79 PHE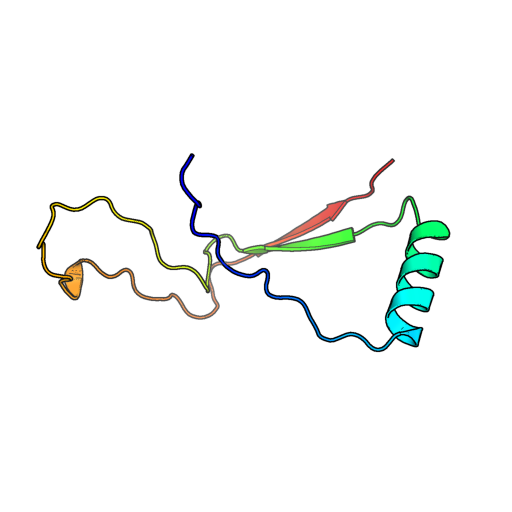 A O 1
ATOM 642 N N . SER A 1 80 ? 0.052 6.501 -17.534 1.00 68.88 80 SER A N 1
ATOM 643 C CA . SER A 1 80 ? 0.602 7.079 -18.771 1.00 68.88 80 SER A CA 1
ATOM 644 C C . SER A 1 80 ? 1.376 8.350 -18.452 1.00 68.88 80 SER A C 1
ATOM 646 O O . SER A 1 80 ? 1.119 8.939 -17.374 1.00 68.88 80 SER A O 1
#

Secondary structure (DSSP, 8-state):
-PPPP-PPP------HHHHHHHHHHHHH-TTPEEEEEEESS-SS-PPP----TT----GGGS-----S-S-EEEEEEE--

Radius of gyration: 20.28 Å; chains: 1; bounding box: 39×37×50 Å

Organism: Araneus ventricosus (NCBI:txid182803)

pLDDT: mean 81.19, std 8.91, range [60.88, 95.06]

Foldseek 3Di:
DDDDDDDDDDDDDDDPVRVVVVVVVCVVQVFDKDKDKAFPDDQPDFDDDDDDPPDDDDPVNGDDRDPPDRDIDIDIDTDD

InterPro domains:
  IPR036397 Ribonuclease H superfamily [G3DSA:3.30.420.10] (3-80)

Sequence (80 aa):
MGLCSRRPTRVPLLPKCHRQLRLQWVREHRDWTMESRFLIHHVDGRARVLRLPGEQLLPSSTAGHTQAGGGGIMLWKTFS